Protein AF-A0A445EKD8-F1 (afdb_monomer)

Foldseek 3Di:
DDDPPPPPDPVCLCQDDQEDEAADQDQVLVCCCVCVQQNWDWDDDDPPDPFDKTKTFDDPVSSVVRCVVNVFDKDWDWDADPNDIKIWIWGAGPRGDIDIDIPCLPPDDDDPDDPPDPDDDPRDRDRGTHMYMYGYDD

Sequence (138 aa):
MANNNNNNNNPLQLKSLNHVSLLCGSVDKSIDFYVNILGFCPIQRPTSFDFNGAWHCESIAAVERRLKQMKIKYVKNIVEENGIYVDQLFFHDPDGWMIEICNCDKLPVVPLCSSSSPFNCNIPNHHLHQQILTMDQQ

InterPro domains:
  IPR004360 Glyoxalase/fosfomycin resistance/dioxygenase domain [PF00903] (17-44)
  IPR029068 Glyoxalase/Bleomycin resistance protein/Dihydroxybiphenyl dioxygenase [G3DSA:3.10.180.10] (1-55)
  IPR029068 Glyoxalase/Bleomycin resistance protein/Dihydroxybiphenyl dioxygenase [G3DSA:3.10.180.10] (56-106)
  IPR029068 Glyoxalase/Bleomycin resistance protein/Dihydroxybiphenyl dioxygenase [SSF54593] (15-107)

Structure (mmCIF, N/CA/C/O backbone):
data_AF-A0A445EKD8-F1
#
_entry.id   AF-A0A445EKD8-F1
#
loop_
_atom_site.group_PDB
_atom_site.id
_atom_site.type_symbol
_atom_site.label_atom_id
_atom_site.label_alt_id
_atom_site.label_comp_id
_atom_site.label_asym_id
_atom_site.label_entity_id
_atom_site.label_seq_id
_atom_site.pdbx_PDB_ins_code
_atom_site.Cartn_x
_atom_site.Cartn_y
_atom_site.Cartn_z
_atom_site.occupancy
_atom_site.B_iso_or_equiv
_atom_site.auth_seq_id
_atom_site.auth_comp_id
_atom_site.auth_asym_id
_atom_site.auth_atom_id
_atom_site.pdbx_PDB_model_num
ATOM 1 N N . MET A 1 1 ? 10.227 39.028 -40.788 1.00 38.34 1 MET A N 1
ATOM 2 C CA . MET A 1 1 ? 11.023 38.098 -39.960 1.00 38.34 1 MET A CA 1
ATOM 3 C C . MET A 1 1 ? 10.494 38.182 -38.538 1.00 38.34 1 MET A C 1
ATOM 5 O O . MET A 1 1 ? 10.770 39.164 -37.868 1.00 38.34 1 MET A O 1
ATOM 9 N N . ALA A 1 2 ? 9.655 37.230 -38.125 1.00 38.41 2 ALA A N 1
ATOM 10 C CA . ALA A 1 2 ? 9.169 37.121 -36.750 1.00 38.41 2 ALA A CA 1
ATOM 11 C C . ALA A 1 2 ? 9.841 35.901 -36.105 1.00 38.41 2 ALA A C 1
ATOM 13 O O . ALA A 1 2 ? 9.776 34.801 -36.652 1.00 38.41 2 ALA A O 1
ATOM 14 N N . ASN A 1 3 ? 10.537 36.133 -34.993 1.00 43.84 3 ASN A N 1
ATOM 15 C CA . ASN A 1 3 ? 11.213 35.121 -34.186 1.00 43.84 3 ASN A CA 1
ATOM 16 C C . ASN A 1 3 ? 10.160 34.377 -33.350 1.00 43.84 3 ASN A C 1
ATOM 18 O O . ASN A 1 3 ? 9.663 34.926 -32.370 1.00 43.84 3 ASN A O 1
ATOM 22 N N . ASN A 1 4 ? 9.823 33.141 -33.720 1.00 42.03 4 ASN A N 1
ATOM 23 C CA . ASN A 1 4 ? 8.964 32.276 -32.907 1.00 42.03 4 ASN A CA 1
ATOM 24 C C . ASN A 1 4 ? 9.825 31.412 -31.977 1.00 42.03 4 ASN A C 1
ATOM 26 O O . ASN A 1 4 ? 10.110 30.252 -32.268 1.00 42.03 4 ASN A O 1
ATOM 30 N N . ASN A 1 5 ? 10.221 31.985 -30.841 1.00 48.59 5 ASN A N 1
ATOM 31 C CA . ASN A 1 5 ? 10.743 31.225 -29.706 1.00 48.59 5 ASN A CA 1
ATOM 32 C C . ASN A 1 5 ? 9.570 30.572 -28.959 1.00 48.59 5 ASN A C 1
ATOM 34 O O . ASN A 1 5 ? 9.096 31.093 -27.951 1.00 48.59 5 ASN A O 1
ATOM 38 N N . ASN A 1 6 ? 9.092 29.430 -29.453 1.00 42.81 6 ASN A N 1
ATOM 39 C CA . ASN A 1 6 ? 8.122 28.608 -28.731 1.00 42.81 6 ASN A CA 1
ATOM 40 C C . ASN A 1 6 ? 8.855 27.734 -27.705 1.00 42.81 6 ASN A C 1
ATOM 42 O O . ASN A 1 6 ? 9.145 26.565 -27.957 1.00 42.81 6 ASN A O 1
ATOM 46 N N . ASN A 1 7 ? 9.154 28.311 -26.539 1.00 47.16 7 ASN A N 1
ATOM 47 C CA . ASN A 1 7 ? 9.571 27.567 -25.348 1.00 47.16 7 ASN A CA 1
ATOM 48 C C . ASN A 1 7 ? 8.373 26.782 -24.788 1.00 47.16 7 ASN A C 1
ATOM 50 O O . ASN A 1 7 ? 7.791 27.145 -23.769 1.00 47.16 7 ASN A O 1
ATOM 54 N N . ASN A 1 8 ? 8.000 25.697 -25.464 1.00 47.69 8 ASN A N 1
ATOM 55 C CA . ASN A 1 8 ? 6.922 24.798 -25.054 1.00 47.69 8 ASN A CA 1
ATOM 56 C C . ASN A 1 8 ? 7.437 23.753 -24.053 1.00 47.69 8 ASN A C 1
ATOM 58 O O . ASN A 1 8 ? 7.370 22.548 -24.289 1.00 47.69 8 ASN A O 1
ATOM 62 N N . ASN A 1 9 ? 7.963 24.220 -22.922 1.00 51.84 9 ASN A N 1
ATOM 63 C CA . ASN A 1 9 ? 8.294 23.348 -21.801 1.00 51.84 9 ASN A CA 1
ATOM 64 C C . ASN A 1 9 ? 7.003 23.014 -21.048 1.00 51.84 9 ASN A C 1
ATOM 66 O O .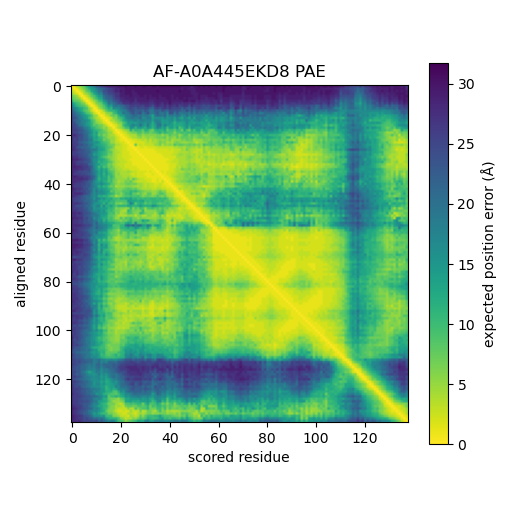 ASN A 1 9 ? 6.324 23.917 -20.565 1.00 51.84 9 ASN A O 1
ATOM 70 N N . ASN A 1 10 ? 6.665 21.725 -20.934 1.00 46.97 10 ASN A N 1
ATOM 71 C CA . ASN A 1 10 ? 5.631 21.265 -20.007 1.00 46.97 10 ASN A CA 1
ATOM 72 C C . ASN A 1 10 ? 6.007 21.779 -18.600 1.00 46.97 10 ASN A C 1
ATOM 74 O O . ASN A 1 10 ? 7.061 21.378 -18.098 1.00 46.97 10 ASN A O 1
ATOM 78 N N . PRO A 1 11 ? 5.225 22.684 -17.984 1.00 49.38 11 PRO A N 1
ATOM 79 C CA . PRO A 1 11 ? 5.685 23.444 -16.825 1.00 49.38 11 PRO A CA 1
ATOM 80 C C . PRO A 1 11 ? 5.884 22.587 -15.571 1.00 49.38 11 PRO A C 1
ATOM 82 O O . PRO A 1 11 ? 6.572 23.027 -14.656 1.00 49.38 11 PRO A O 1
ATOM 85 N N . LEU A 1 12 ? 5.315 21.376 -15.520 1.00 50.91 12 LEU A N 1
ATOM 86 C CA . LEU A 1 12 ? 5.339 20.553 -14.309 1.00 50.91 12 LEU A CA 1
ATOM 87 C C . LEU A 1 12 ? 6.254 19.324 -14.380 1.00 50.91 12 LEU A C 1
ATOM 89 O O . LEU A 1 12 ? 6.740 18.922 -13.329 1.00 50.91 12 LEU A O 1
ATOM 93 N N . GLN A 1 13 ? 6.501 18.733 -15.563 1.00 54.25 13 GLN A N 1
ATOM 94 C CA . GLN A 1 13 ? 7.314 17.506 -15.747 1.00 54.25 13 GLN A CA 1
ATOM 95 C C . GLN A 1 13 ? 7.206 16.509 -14.567 1.00 54.25 13 GLN A C 1
ATOM 97 O O . GLN A 1 13 ? 8.224 16.064 -14.037 1.00 54.25 13 GLN A O 1
ATOM 102 N N . LEU A 1 14 ? 5.988 16.193 -14.102 1.00 45.69 14 LEU A N 1
ATOM 103 C CA . LEU A 1 14 ? 5.793 15.287 -12.965 1.00 45.69 14 LEU A CA 1
ATOM 104 C C . LEU A 1 14 ? 6.229 13.876 -13.378 1.00 45.69 14 LEU A C 1
ATOM 106 O O . LEU A 1 14 ? 5.589 13.246 -14.215 1.00 45.69 14 LEU A O 1
ATOM 110 N N . LYS A 1 15 ? 7.356 13.415 -12.827 1.00 52.66 15 LYS A N 1
ATOM 111 C CA . LYS A 1 15 ? 8.010 12.151 -13.215 1.00 52.66 15 LYS A CA 1
ATOM 112 C C . LYS A 1 15 ? 7.438 10.934 -12.494 1.00 52.66 15 LYS A C 1
ATOM 114 O O . LYS A 1 15 ? 7.520 9.831 -13.018 1.00 52.66 15 LYS A O 1
ATOM 119 N N . SER A 1 16 ? 6.879 11.134 -11.304 1.00 52.41 16 SER A N 1
ATOM 120 C CA . SER A 1 16 ? 6.213 10.088 -10.536 1.00 52.41 16 SER A CA 1
ATOM 121 C C . SER A 1 16 ? 5.226 10.675 -9.529 1.00 52.41 16 SER A C 1
ATOM 123 O O . SER A 1 16 ? 5.350 11.828 -9.107 1.00 52.41 16 SER A O 1
ATOM 125 N N . LEU A 1 17 ? 4.254 9.853 -9.134 1.00 54.91 17 LEU A N 1
ATOM 126 C CA . LEU A 1 17 ? 3.386 10.073 -7.983 1.00 54.91 17 LEU A CA 1
ATOM 127 C C . LEU A 1 17 ? 3.686 8.951 -6.979 1.00 54.91 17 LEU A C 1
ATOM 129 O O . LEU A 1 17 ? 3.453 7.784 -7.273 1.00 54.91 17 LEU A O 1
ATOM 133 N N . ASN A 1 18 ? 4.252 9.294 -5.822 1.00 61.84 18 ASN A N 1
ATOM 134 C CA . ASN A 1 18 ? 4.724 8.312 -4.829 1.00 61.84 18 ASN A CA 1
ATOM 135 C C . ASN A 1 18 ? 3.701 8.036 -3.716 1.00 61.84 18 ASN A C 1
ATOM 137 O O . ASN A 1 18 ? 3.942 7.209 -2.838 1.00 61.84 18 ASN A O 1
ATOM 141 N N . HIS A 1 19 ? 2.598 8.785 -3.705 1.00 65.44 19 HIS A N 1
ATOM 142 C CA . HIS A 1 19 ? 1.742 8.935 -2.540 1.00 65.44 19 HIS A CA 1
ATOM 143 C C . HIS A 1 19 ? 0.270 8.955 -2.932 1.00 65.44 19 HIS A C 1
ATOM 145 O O . HIS A 1 19 ? -0.122 9.733 -3.804 1.00 65.44 19 HIS A O 1
ATOM 151 N N . VAL A 1 20 ? -0.535 8.144 -2.249 1.00 72.81 20 VAL A N 1
ATOM 152 C CA . VAL A 1 20 ? -1.997 8.192 -2.328 1.00 72.81 20 VAL A CA 1
ATOM 153 C C . VAL A 1 20 ? -2.532 8.581 -0.956 1.00 72.81 20 VAL A C 1
ATOM 155 O O . VAL A 1 20 ? -2.253 7.912 0.038 1.00 72.81 20 VAL A O 1
ATOM 158 N N . SER A 1 21 ? -3.289 9.677 -0.907 1.00 71.56 21 SER A N 1
ATOM 159 C CA . SER A 1 21 ? -4.029 10.105 0.281 1.00 71.56 21 SER A CA 1
ATOM 160 C C . SER A 1 21 ? -5.473 9.622 0.179 1.00 71.56 21 SER A C 1
ATOM 162 O O . SER A 1 21 ? -6.190 10.006 -0.744 1.00 71.56 21 SER A O 1
ATOM 164 N N . LEU A 1 22 ? -5.891 8.777 1.116 1.00 78.31 22 LEU A N 1
ATOM 165 C CA . LEU A 1 22 ? -7.243 8.243 1.228 1.00 78.31 22 LEU A CA 1
ATOM 166 C C . LEU A 1 22 ? -7.964 8.926 2.390 1.00 78.31 22 LEU A C 1
ATOM 168 O O . LEU A 1 22 ? -7.465 8.943 3.516 1.00 78.31 22 LEU A O 1
ATOM 172 N N . LEU A 1 23 ? -9.150 9.466 2.116 1.00 80.44 23 LEU A N 1
ATOM 173 C CA . LEU A 1 23 ? -10.074 9.867 3.172 1.00 80.44 23 LEU A CA 1
ATOM 174 C C . LEU A 1 23 ? -10.773 8.610 3.702 1.00 80.44 23 LEU A C 1
ATOM 176 O O . LEU A 1 23 ? -11.403 7.882 2.933 1.00 80.44 23 LEU A O 1
ATOM 180 N N . CYS A 1 24 ? -10.656 8.373 5.002 1.00 81.81 24 CYS A N 1
ATOM 181 C CA . CYS A 1 24 ? -11.187 7.213 5.707 1.00 81.81 24 CYS A CA 1
ATOM 182 C C . CYS A 1 24 ? -12.224 7.644 6.749 1.00 81.81 24 CYS A C 1
ATOM 184 O O . CYS A 1 24 ? -12.198 8.775 7.241 1.00 81.81 24 CYS A O 1
ATOM 186 N N . GLY A 1 25 ? -13.134 6.737 7.109 1.00 82.69 25 GLY A N 1
ATOM 187 C CA . GLY A 1 25 ? -14.104 6.999 8.176 1.00 82.69 25 GLY A CA 1
ATOM 188 C C . GLY A 1 25 ? -13.496 6.964 9.585 1.00 82.69 25 GLY A C 1
ATOM 189 O O . GLY A 1 25 ? -14.169 7.319 10.551 1.00 82.69 25 GLY A O 1
ATOM 190 N N . SER A 1 26 ? -12.259 6.470 9.727 1.00 86.19 26 SER A N 1
ATOM 191 C CA . SER A 1 26 ? -11.506 6.444 10.985 1.00 86.19 26 SER A CA 1
ATOM 192 C C . SER A 1 26 ? -10.033 6.112 10.738 1.00 86.19 26 SER A C 1
ATOM 194 O O . SER A 1 26 ? -9.708 5.014 10.266 1.00 86.19 26 SER A O 1
ATOM 196 N N . VAL A 1 27 ? -9.134 7.017 11.142 1.00 83.81 27 VAL A N 1
ATOM 197 C CA . VAL A 1 27 ? -7.683 6.753 11.132 1.00 83.81 27 VAL A CA 1
ATOM 198 C C . VAL A 1 27 ? -7.324 5.533 11.985 1.00 83.81 27 VAL A C 1
ATOM 200 O O . VAL A 1 27 ? -6.515 4.717 11.555 1.00 83.81 27 VAL A O 1
ATOM 203 N N . ASP A 1 28 ? -7.962 5.329 13.139 1.00 85.62 28 ASP A N 1
ATOM 204 C CA . ASP A 1 28 ? -7.670 4.178 14.007 1.00 85.62 28 ASP A CA 1
ATOM 205 C C . ASP A 1 28 ? -8.017 2.837 13.343 1.00 85.62 28 ASP A C 1
ATOM 207 O O . ASP A 1 28 ? -7.224 1.895 13.395 1.00 85.62 28 ASP A O 1
ATOM 211 N N . LYS A 1 29 ? -9.171 2.747 12.664 1.00 84.69 29 LYS A N 1
ATOM 212 C CA . LYS A 1 29 ? -9.540 1.543 11.894 1.00 84.69 29 LYS A CA 1
ATOM 213 C C . LYS A 1 29 ? -8.587 1.311 10.727 1.00 84.69 29 LYS A C 1
ATOM 215 O O . LYS A 1 29 ? -8.258 0.166 10.423 1.00 84.69 29 LYS A O 1
ATOM 220 N N . SER A 1 30 ? -8.136 2.392 10.095 1.00 84.88 30 SER A N 1
ATOM 221 C CA . SER A 1 30 ? -7.137 2.328 9.033 1.00 84.88 30 SER A CA 1
ATOM 222 C C . SER A 1 30 ? -5.796 1.815 9.554 1.00 84.88 30 SER A C 1
ATOM 224 O O . SER A 1 30 ? -5.225 0.908 8.956 1.00 84.88 30 SER A O 1
ATOM 226 N N . ILE A 1 31 ? -5.302 2.333 10.682 1.00 82.06 31 ILE A N 1
ATOM 227 C CA . ILE A 1 31 ? -4.063 1.863 11.316 1.00 82.06 31 ILE A CA 1
ATOM 228 C C . ILE A 1 31 ? -4.189 0.389 11.690 1.00 82.06 31 ILE A C 1
ATOM 230 O O . ILE A 1 31 ? -3.302 -0.398 11.362 1.00 82.06 31 ILE A O 1
ATOM 234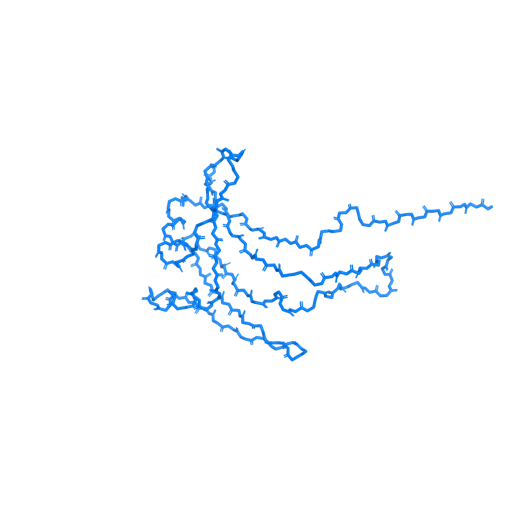 N N . ASP A 1 32 ? -5.288 -0.010 12.331 1.00 84.31 32 ASP A N 1
ATOM 235 C CA . ASP A 1 32 ? -5.496 -1.411 12.692 1.00 84.31 32 ASP A CA 1
ATOM 236 C C . ASP A 1 32 ? -5.461 -2.317 11.457 1.00 84.31 32 ASP A C 1
ATOM 238 O O . ASP A 1 32 ? -4.778 -3.342 11.444 1.00 84.31 32 ASP A O 1
ATOM 242 N N . PHE A 1 33 ? -6.100 -1.898 10.367 1.00 82.50 33 PHE A N 1
ATOM 243 C CA . PHE A 1 33 ? -6.085 -2.662 9.133 1.00 82.50 33 PHE A CA 1
ATOM 244 C C . PHE A 1 33 ? -4.710 -2.696 8.448 1.00 82.50 33 PHE A C 1
ATOM 246 O O . PHE A 1 33 ? -4.174 -3.768 8.176 1.00 82.50 33 PHE A O 1
ATOM 253 N N . TYR A 1 34 ? -4.100 -1.550 8.160 1.00 80.75 34 TYR A N 1
ATOM 254 C CA . TYR A 1 34 ? -2.855 -1.508 7.392 1.00 80.75 34 TYR A CA 1
ATOM 255 C C . TYR A 1 34 ? -1.652 -1.999 8.209 1.00 80.75 34 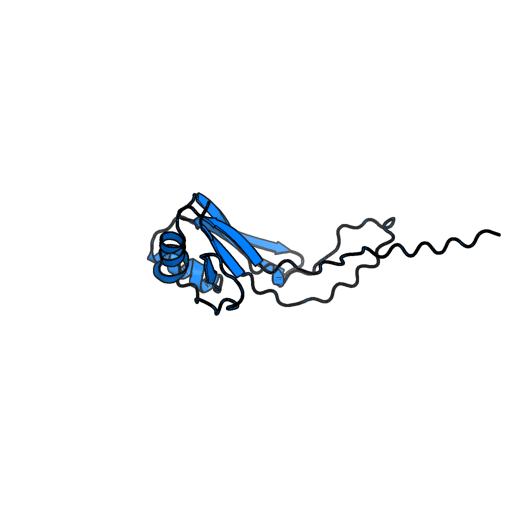TYR A C 1
ATOM 257 O O . TYR A 1 34 ? -0.820 -2.737 7.684 1.00 80.75 34 TYR A O 1
ATOM 265 N N . VAL A 1 35 ? -1.576 -1.675 9.501 1.00 78.88 35 VAL A N 1
ATOM 266 C CA . VAL A 1 35 ? -0.447 -2.061 10.362 1.00 78.88 35 VAL A CA 1
ATOM 267 C C . VAL A 1 35 ? -0.688 -3.409 11.018 1.00 78.88 35 VAL A C 1
ATOM 269 O O . VAL A 1 35 ? 0.071 -4.348 10.794 1.00 78.88 35 VAL A O 1
ATOM 272 N N . ASN A 1 36 ? -1.741 -3.551 11.821 1.00 78.62 36 ASN A N 1
ATOM 273 C CA . ASN A 1 36 ? -1.893 -4.757 12.638 1.00 78.62 36 ASN A CA 1
ATOM 274 C C . ASN A 1 36 ? -2.364 -5.939 11.792 1.00 78.62 36 ASN A C 1
ATOM 276 O O . ASN A 1 36 ? -1.852 -7.055 11.933 1.00 78.62 36 ASN A O 1
ATOM 280 N N . ILE A 1 37 ? -3.321 -5.709 10.892 1.00 77.81 37 ILE A N 1
ATOM 281 C CA . ILE A 1 37 ? -3.877 -6.752 10.036 1.00 77.81 37 ILE A CA 1
ATOM 282 C C . ILE A 1 37 ? -2.954 -7.027 8.864 1.00 77.81 37 ILE A C 1
ATOM 284 O O . ILE A 1 37 ? -2.604 -8.185 8.727 1.00 77.81 37 ILE A O 1
ATOM 288 N N . LEU A 1 38 ? -2.542 -6.047 8.055 1.00 73.94 38 LEU A N 1
ATOM 289 C CA . LEU A 1 38 ? -1.722 -6.277 6.855 1.00 73.94 38 LEU A CA 1
ATOM 290 C C . LEU A 1 38 ? -0.210 -6.261 7.104 1.00 73.94 38 LEU A C 1
ATOM 292 O O . LEU A 1 38 ? 0.541 -6.764 6.267 1.00 73.94 38 LEU A O 1
ATOM 296 N N . GLY A 1 39 ? 0.232 -5.807 8.275 1.00 71.00 39 GLY A N 1
ATOM 297 C CA . GLY A 1 39 ? 1.639 -5.850 8.663 1.00 71.00 39 GLY A CA 1
ATOM 298 C C . GLY A 1 39 ? 2.488 -4.754 8.036 1.00 71.00 39 GLY A C 1
ATOM 299 O O . GLY A 1 39 ? 3.703 -4.915 8.016 1.00 71.00 39 GLY A O 1
ATOM 300 N N . PHE A 1 40 ? 1.888 -3.685 7.504 1.00 80.00 40 PHE A N 1
ATOM 301 C CA . PHE A 1 40 ? 2.664 -2.614 6.896 1.00 80.00 40 PHE A CA 1
ATOM 302 C C . PHE A 1 40 ? 3.518 -1.928 7.958 1.00 80.00 40 PHE A C 1
ATOM 304 O O . PHE A 1 40 ? 3.080 -1.704 9.091 1.00 80.00 40 PHE A O 1
ATOM 311 N N . CYS A 1 41 ? 4.729 -1.545 7.571 1.00 72.69 41 CYS A N 1
ATOM 312 C CA . CYS A 1 41 ? 5.628 -0.816 8.445 1.00 72.69 41 CYS A CA 1
ATOM 313 C C . CYS A 1 41 ? 5.148 0.640 8.589 1.00 72.69 41 CYS A C 1
ATOM 315 O O . CYS A 1 41 ? 5.068 1.341 7.573 1.00 72.69 41 CYS A O 1
ATOM 317 N N . PRO A 1 42 ? 4.827 1.125 9.806 1.00 72.31 42 PRO A N 1
ATOM 318 C CA . PRO A 1 42 ? 4.542 2.537 10.018 1.00 72.31 42 PRO A CA 1
ATOM 319 C C . PRO A 1 42 ? 5.816 3.352 9.788 1.00 72.31 42 PRO A C 1
ATOM 321 O O . PRO A 1 42 ? 6.877 3.035 10.329 1.00 72.31 42 PRO A O 1
ATOM 324 N N . ILE A 1 43 ? 5.717 4.419 8.998 1.00 75.56 43 ILE A N 1
ATOM 325 C CA . ILE A 1 43 ? 6.849 5.308 8.708 1.00 75.56 43 ILE A CA 1
ATOM 326 C C . ILE A 1 43 ? 6.631 6.692 9.316 1.00 75.56 43 ILE A C 1
ATOM 328 O O . ILE A 1 43 ? 5.504 7.133 9.547 1.00 75.56 43 ILE A O 1
ATOM 332 N N . GLN A 1 44 ? 7.734 7.386 9.602 1.00 69.50 44 GLN A N 1
ATOM 333 C CA . GLN A 1 44 ? 7.686 8.694 10.246 1.00 69.50 44 GLN A CA 1
ATOM 334 C C . GLN A 1 44 ? 6.997 9.724 9.344 1.00 69.50 44 GLN A C 1
ATOM 336 O O . GLN A 1 44 ? 7.453 10.005 8.235 1.00 69.50 44 GLN A O 1
ATOM 341 N N . ARG A 1 45 ? 5.925 10.330 9.861 1.00 78.94 45 ARG A N 1
ATOM 342 C CA . ARG A 1 45 ? 5.249 11.465 9.229 1.00 78.94 45 ARG A CA 1
ATOM 343 C C . ARG A 1 45 ? 6.003 12.766 9.541 1.00 78.94 45 ARG A C 1
ATOM 345 O O . ARG A 1 45 ? 6.420 12.947 10.690 1.00 78.94 45 ARG A O 1
ATOM 352 N N . PRO A 1 46 ? 6.152 13.695 8.578 1.00 79.12 46 PRO A N 1
ATOM 353 C CA . PRO A 1 46 ? 6.649 15.036 8.865 1.00 79.12 46 PRO A CA 1
ATOM 354 C C . PRO A 1 46 ? 5.827 15.701 9.974 1.00 79.12 46 PRO A C 1
ATOM 356 O O . PRO A 1 46 ? 4.599 15.734 9.917 1.00 79.12 46 PRO A O 1
ATOM 359 N N . THR A 1 47 ? 6.502 16.247 10.986 1.00 74.94 47 THR A N 1
ATOM 360 C CA . THR A 1 47 ? 5.848 16.848 12.163 1.00 74.94 47 THR A CA 1
ATOM 361 C C . THR A 1 47 ? 5.119 18.155 11.854 1.00 74.94 47 THR A C 1
ATOM 363 O O . THR A 1 47 ? 4.338 18.620 12.675 1.00 74.94 47 THR A O 1
ATOM 366 N N . SER A 1 48 ? 5.350 18.741 10.676 1.00 80.38 48 SER A N 1
ATOM 367 C CA . SER A 1 48 ? 4.678 19.950 10.194 1.00 80.38 48 SER A CA 1
ATOM 368 C C . SER A 1 48 ? 3.257 19.711 9.673 1.00 80.38 48 SER A C 1
ATOM 370 O O . SER A 1 48 ? 2.579 20.678 9.344 1.00 80.38 48 SER A O 1
ATOM 372 N N . PHE A 1 49 ? 2.806 18.459 9.557 1.00 71.19 49 PHE A N 1
ATOM 373 C CA . PHE A 1 49 ? 1.433 18.139 9.168 1.00 71.19 49 PHE A CA 1
ATOM 374 C C . PHE A 1 49 ? 0.551 18.063 10.422 1.00 71.19 49 PHE A C 1
ATOM 376 O O . PHE A 1 49 ? 0.810 17.280 11.336 1.00 71.19 49 PHE A O 1
ATOM 383 N N . ASP A 1 50 ? -0.499 18.871 10.477 1.00 76.44 50 ASP A N 1
ATOM 384 C CA . ASP A 1 50 ? -1.340 19.088 11.663 1.00 76.44 50 ASP A CA 1
ATOM 385 C C . ASP A 1 50 ? -2.672 18.319 11.638 1.00 76.44 50 ASP A C 1
ATOM 387 O O . ASP A 1 50 ? -3.392 18.293 12.633 1.00 76.44 50 ASP A O 1
ATOM 391 N N . PHE A 1 51 ? -2.974 17.627 10.540 1.00 78.62 51 PHE A N 1
ATOM 392 C CA . PHE A 1 51 ? -4.133 16.739 10.428 1.00 78.62 51 PHE A CA 1
ATOM 393 C C . PHE A 1 51 ? -3.856 15.334 10.991 1.00 78.62 51 PHE A C 1
ATOM 395 O O . PHE A 1 51 ? -2.707 14.880 11.019 1.00 78.62 51 PHE A O 1
ATOM 402 N N . ASN A 1 52 ? -4.915 14.625 11.402 1.00 74.38 52 ASN A N 1
ATOM 403 C CA . ASN A 1 52 ? -4.833 13.234 11.852 1.00 74.38 52 ASN A CA 1
ATOM 404 C C . ASN A 1 52 ? -4.586 12.293 10.660 1.00 74.38 52 ASN A C 1
ATOM 406 O O . ASN A 1 52 ? -5.327 12.335 9.677 1.00 74.38 52 ASN A O 1
ATOM 410 N N . GLY A 1 53 ? -3.540 11.468 10.728 1.00 73.31 53 GLY A N 1
ATOM 411 C CA . GLY A 1 53 ? -3.207 10.532 9.656 1.00 73.31 53 GLY A CA 1
ATOM 412 C C . GLY A 1 53 ? -1.938 9.717 9.889 1.00 73.31 53 GLY A C 1
ATOM 413 O O . GLY A 1 53 ? -1.098 10.068 10.721 1.00 73.31 53 GLY A O 1
ATOM 414 N N . ALA A 1 54 ? -1.790 8.633 9.126 1.00 72.75 54 ALA A N 1
ATOM 415 C CA . ALA A 1 54 ? -0.702 7.664 9.277 1.00 72.75 54 ALA A CA 1
ATOM 416 C C . ALA A 1 54 ? -0.114 7.220 7.925 1.00 72.75 54 ALA A C 1
ATOM 418 O O . ALA A 1 54 ? -0.849 7.087 6.946 1.00 72.75 54 ALA A O 1
ATOM 419 N N . TRP A 1 55 ? 1.209 7.015 7.872 1.00 66.50 55 TRP A N 1
ATOM 420 C CA . TRP A 1 55 ? 1.955 6.583 6.679 1.00 66.50 55 TRP A CA 1
ATOM 421 C C . TRP A 1 55 ? 2.469 5.153 6.838 1.00 66.50 55 TRP A C 1
ATOM 423 O O . TRP A 1 55 ? 2.991 4.802 7.898 1.00 66.50 55 TRP A O 1
ATOM 433 N N . HIS A 1 56 ? 2.399 4.359 5.765 1.00 73.25 56 HIS A N 1
ATOM 434 C CA . HIS A 1 56 ? 2.766 2.941 5.801 1.00 73.25 56 HIS A CA 1
ATOM 435 C C . HIS A 1 56 ? 3.414 2.455 4.486 1.00 73.25 56 HIS A C 1
ATOM 437 O O . HIS A 1 56 ? 3.072 2.964 3.415 1.00 73.25 56 HIS A O 1
ATOM 443 N N . CYS A 1 57 ? 4.315 1.462 4.548 1.00 62.94 57 CYS A N 1
ATOM 444 C CA . CYS A 1 57 ? 4.900 0.785 3.373 1.00 62.94 57 CYS A CA 1
ATOM 445 C C . CYS A 1 57 ? 5.050 -0.735 3.584 1.00 62.94 57 CYS A C 1
ATOM 447 O O . CYS A 1 57 ? 5.241 -1.172 4.718 1.00 62.94 57 CYS A O 1
ATOM 449 N N . GLU A 1 58 ? 4.973 -1.542 2.513 1.00 68.75 58 GLU A N 1
ATOM 450 C CA . GLU A 1 58 ? 5.214 -2.995 2.586 1.00 68.75 58 GLU A CA 1
ATOM 451 C C . GLU A 1 58 ? 5.518 -3.640 1.216 1.00 68.75 58 GLU A C 1
ATOM 453 O O . GLU A 1 58 ? 5.190 -3.082 0.168 1.00 68.75 58 GLU A O 1
ATOM 458 N N . SER A 1 59 ? 6.129 -4.833 1.208 1.00 75.56 59 SER A N 1
ATOM 459 C CA . SER A 1 59 ? 6.358 -5.625 -0.016 1.00 75.56 59 SER A CA 1
ATOM 460 C C . SER A 1 59 ? 5.139 -6.474 -0.414 1.00 75.56 59 SER A C 1
ATOM 462 O O . SER A 1 59 ? 4.471 -7.047 0.447 1.00 75.56 59 SER A O 1
ATOM 464 N N . ILE A 1 60 ? 4.897 -6.672 -1.720 1.00 79.69 60 ILE A N 1
ATOM 465 C CA . ILE A 1 60 ? 3.782 -7.505 -2.240 1.00 79.69 60 ILE A CA 1
ATOM 466 C C . ILE A 1 60 ? 3.743 -8.890 -1.585 1.00 79.69 60 ILE A C 1
ATOM 468 O O . ILE A 1 60 ? 2.680 -9.371 -1.197 1.00 79.69 60 ILE A O 1
ATOM 472 N N . ALA A 1 61 ? 4.907 -9.528 -1.426 1.00 81.12 61 ALA A N 1
ATOM 473 C CA . ALA A 1 61 ? 5.008 -10.859 -0.836 1.00 81.12 61 ALA A CA 1
ATOM 474 C C . ALA A 1 61 ? 4.548 -10.886 0.632 1.00 81.12 61 ALA A C 1
ATOM 476 O O . ALA A 1 61 ? 3.876 -11.828 1.062 1.00 81.12 61 ALA A O 1
ATOM 477 N N . ALA A 1 62 ? 4.893 -9.856 1.407 1.00 79.00 62 ALA A N 1
ATOM 478 C CA . ALA A 1 62 ? 4.466 -9.741 2.793 1.00 79.00 62 ALA A CA 1
ATOM 479 C C . ALA A 1 62 ? 2.961 -9.463 2.901 1.00 79.00 62 ALA A C 1
ATOM 481 O O . ALA A 1 62 ? 2.294 -10.137 3.694 1.00 79.00 62 ALA A O 1
ATOM 482 N N . VAL A 1 63 ? 2.419 -8.578 2.055 1.00 81.25 63 VAL A N 1
ATOM 483 C CA . VAL A 1 63 ? 0.974 -8.303 2.000 1.00 81.25 63 VAL A CA 1
ATOM 484 C C . VAL A 1 63 ? 0.190 -9.560 1.622 1.00 81.25 63 VAL A C 1
ATOM 486 O O . VAL A 1 63 ? -0.754 -9.929 2.320 1.00 81.25 63 VAL A O 1
ATOM 489 N N . GLU A 1 64 ? 0.611 -10.292 0.585 1.00 84.88 64 GLU A N 1
ATOM 490 C CA . GLU A 1 64 ? -0.047 -11.536 0.162 1.00 84.88 64 GLU A CA 1
ATOM 491 C C . GLU A 1 64 ? -0.057 -12.582 1.289 1.00 84.88 64 GLU A C 1
ATOM 493 O O . GLU A 1 64 ? -1.088 -13.200 1.573 1.00 84.88 64 GLU A O 1
ATOM 498 N N . ARG A 1 65 ? 1.084 -12.776 1.967 1.00 83.62 65 ARG A N 1
ATOM 499 C CA . ARG A 1 65 ? 1.192 -13.702 3.105 1.00 83.62 65 ARG A CA 1
ATOM 500 C C . ARG A 1 65 ? 0.195 -13.344 4.204 1.00 83.62 65 ARG A C 1
ATOM 502 O O . ARG A 1 65 ? -0.418 -14.236 4.794 1.00 83.62 65 ARG A O 1
A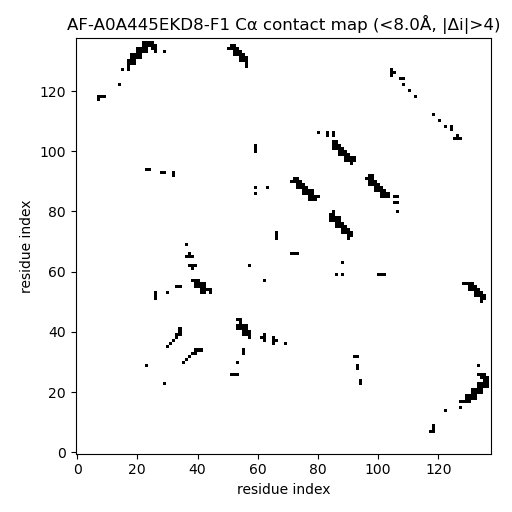TOM 509 N N . ARG A 1 66 ? 0.030 -12.053 4.477 1.00 81.25 66 ARG A N 1
ATOM 510 C CA . ARG A 1 66 ? -0.812 -11.579 5.565 1.00 81.25 66 ARG A CA 1
ATOM 511 C C . ARG A 1 66 ? -2.303 -11.638 5.224 1.00 81.25 66 ARG A C 1
ATOM 513 O O . ARG A 1 66 ? -3.076 -12.140 6.040 1.00 81.25 66 ARG A O 1
ATOM 520 N N . LEU A 1 67 ? -2.692 -11.272 4.001 1.00 85.56 67 LEU A N 1
ATOM 521 C CA . LEU A 1 67 ? -4.057 -11.455 3.488 1.00 85.56 67 LEU A CA 1
ATOM 522 C C . LEU A 1 67 ? -4.506 -12.921 3.592 1.00 85.56 67 LEU A C 1
ATOM 524 O O . LEU A 1 67 ? -5.594 -13.198 4.102 1.00 85.56 67 LEU A O 1
ATOM 528 N N . LYS A 1 68 ? -3.638 -13.871 3.201 1.00 87.69 68 LYS A N 1
ATOM 529 C CA . LYS A 1 68 ? -3.883 -15.318 3.358 1.00 87.69 68 LYS A CA 1
ATOM 530 C C . LYS A 1 68 ? -4.095 -15.712 4.818 1.00 87.69 68 LYS A C 1
ATOM 532 O O . LYS A 1 68 ? -5.061 -16.407 5.127 1.00 87.69 68 LYS A O 1
ATOM 537 N N . GLN A 1 69 ? -3.209 -15.272 5.714 1.00 81.44 69 GLN A N 1
ATOM 538 C CA . GLN A 1 69 ? -3.282 -15.598 7.142 1.00 81.44 69 GLN A CA 1
ATOM 539 C C . GLN A 1 69 ? -4.586 -15.100 7.776 1.00 81.44 69 GLN A C 1
ATOM 541 O O . GLN A 1 69 ? -5.202 -15.812 8.568 1.00 81.44 69 GLN A O 1
ATOM 546 N N . MET A 1 70 ? -5.013 -13.896 7.401 1.00 81.00 70 MET A N 1
ATOM 547 C CA . MET A 1 70 ? -6.208 -13.243 7.933 1.00 81.00 70 MET A CA 1
ATOM 548 C C . MET A 1 70 ? -7.494 -13.641 7.195 1.00 81.00 70 MET A C 1
ATOM 550 O O . MET A 1 70 ? -8.573 -13.196 7.576 1.00 81.00 70 MET A O 1
ATOM 554 N N . LYS A 1 71 ? -7.403 -14.497 6.163 1.00 89.38 71 LYS A N 1
ATOM 555 C CA . LYS A 1 71 ? -8.527 -14.934 5.313 1.00 89.38 71 LYS A CA 1
ATOM 556 C C . LYS A 1 71 ? -9.291 -13.766 4.677 1.00 89.38 71 LYS A C 1
ATOM 558 O O . LYS A 1 71 ? -10.501 -13.846 4.462 1.00 89.38 71 LYS A O 1
ATOM 563 N N . ILE A 1 72 ? -8.579 -12.689 4.363 1.00 86.75 72 ILE A N 1
ATOM 564 C CA . ILE A 1 72 ? -9.132 -11.544 3.640 1.00 86.75 72 ILE A CA 1
ATOM 565 C C . ILE A 1 72 ? -9.190 -11.912 2.159 1.00 86.75 72 ILE A C 1
ATOM 567 O O . ILE A 1 72 ? -8.259 -12.514 1.625 1.00 86.75 72 ILE A O 1
ATOM 571 N N . LYS A 1 73 ? -10.299 -11.584 1.493 1.00 91.25 73 LYS A N 1
ATOM 572 C CA . LYS A 1 73 ? -10.449 -11.834 0.057 1.00 91.25 73 LYS A CA 1
ATOM 573 C C . LYS A 1 73 ? -9.538 -10.901 -0.732 1.00 91.25 73 LYS A C 1
ATOM 575 O O . LYS A 1 73 ? -9.524 -9.699 -0.490 1.00 91.25 73 LYS A O 1
ATOM 580 N N . TYR A 1 74 ? -8.836 -11.467 -1.702 1.00 91.38 74 TYR A N 1
ATOM 581 C CA . TYR A 1 74 ? -7.983 -10.728 -2.620 1.00 91.38 74 TYR A CA 1
ATOM 582 C C . TYR A 1 74 ? -7.957 -11.418 -3.986 1.00 91.38 74 TYR A C 1
ATOM 584 O O . TYR A 1 74 ? -8.264 -12.608 -4.101 1.00 91.38 74 TYR A O 1
ATOM 592 N N . VAL A 1 75 ? -7.575 -10.669 -5.013 1.00 93.12 75 VAL A N 1
ATOM 593 C CA . VAL A 1 75 ? -7.327 -11.168 -6.366 1.00 93.12 75 VAL A CA 1
ATOM 594 C C . VAL A 1 75 ? -5.849 -10.974 -6.670 1.00 93.12 75 VAL A C 1
ATOM 596 O O . VAL A 1 75 ? -5.292 -9.912 -6.407 1.00 93.12 75 VAL A O 1
ATOM 599 N N . LYS A 1 76 ? -5.203 -12.008 -7.206 1.00 92.50 76 LYS A N 1
ATOM 600 C CA . LYS A 1 76 ? -3.824 -11.932 -7.690 1.00 92.50 76 LYS A CA 1
ATOM 601 C C . LYS A 1 76 ? -3.823 -12.089 -9.201 1.00 92.50 76 LYS A C 1
ATOM 603 O O . LYS A 1 76 ? -4.482 -12.991 -9.713 1.00 92.50 76 LYS A O 1
ATOM 608 N N . ASN A 1 77 ? -3.065 -11.241 -9.880 1.00 92.62 77 ASN A N 1
ATOM 609 C CA . ASN A 1 77 ? -2.824 -11.332 -11.310 1.00 92.62 77 ASN A CA 1
ATOM 610 C C . ASN A 1 77 ? -1.321 -11.235 -11.596 1.00 92.62 77 ASN A C 1
ATOM 612 O O . ASN A 1 77 ? -0.573 -10.663 -10.803 1.00 92.62 77 ASN A O 1
ATOM 616 N N . ILE A 1 78 ? -0.890 -11.815 -12.713 1.00 91.31 78 ILE A N 1
ATOM 617 C CA . ILE A 1 78 ? 0.475 -11.683 -13.223 1.00 91.31 78 ILE A CA 1
ATOM 618 C C . ILE A 1 78 ? 0.366 -11.253 -14.680 1.00 91.31 78 ILE A C 1
ATOM 620 O O . ILE A 1 78 ? -0.297 -11.919 -15.474 1.00 91.31 78 ILE A O 1
ATOM 624 N N . VAL A 1 79 ? 1.015 -10.144 -15.018 1.00 89.62 79 VAL A N 1
ATOM 625 C CA . VAL A 1 79 ? 1.086 -9.613 -16.381 1.00 89.62 79 VAL A CA 1
ATOM 626 C C . VAL A 1 79 ? 2.520 -9.727 -16.878 1.00 89.62 79 VAL A C 1
ATOM 628 O O . VAL A 1 79 ? 3.457 -9.488 -16.121 1.00 89.62 79 VAL A O 1
ATOM 631 N N . GLU A 1 80 ? 2.697 -10.099 -18.142 1.00 91.62 80 GLU A N 1
ATOM 632 C CA . GLU A 1 80 ? 3.999 -10.096 -18.806 1.00 91.62 80 GLU A CA 1
ATOM 633 C C . GLU A 1 80 ? 4.026 -8.999 -19.872 1.00 91.62 80 GLU A C 1
ATOM 635 O O . GLU A 1 80 ? 3.184 -8.975 -20.769 1.00 91.62 80 GLU A O 1
ATOM 640 N N . GLU A 1 81 ? 5.012 -8.107 -19.792 1.00 83.88 81 GLU A N 1
ATOM 641 C CA . GLU A 1 81 ? 5.243 -7.063 -20.786 1.00 83.88 81 GLU A CA 1
ATOM 642 C C . GLU A 1 81 ? 6.737 -6.979 -21.111 1.00 83.88 81 GLU A C 1
ATOM 644 O O . GLU A 1 81 ? 7.567 -6.709 -20.246 1.00 83.88 81 GLU A O 1
ATOM 649 N N . ASN A 1 82 ? 7.099 -7.240 -22.373 1.00 86.31 82 ASN A N 1
ATOM 650 C CA . ASN A 1 82 ? 8.489 -7.231 -22.852 1.00 86.31 82 ASN A CA 1
ATOM 651 C C . ASN A 1 82 ? 9.446 -8.121 -22.025 1.00 86.31 82 ASN A C 1
ATOM 653 O O . ASN A 1 82 ? 10.600 -7.761 -21.796 1.00 86.31 82 ASN A O 1
ATOM 657 N N . GLY A 1 83 ? 8.965 -9.278 -21.554 1.00 87.06 83 GLY A N 1
ATOM 658 C CA . GLY A 1 83 ? 9.732 -10.200 -20.707 1.00 87.06 83 GLY A CA 1
ATOM 659 C C . GLY A 1 83 ? 9.874 -9.761 -19.243 1.00 87.06 83 GLY A C 1
ATOM 660 O O . GLY A 1 83 ? 10.587 -10.411 -18.477 1.00 87.06 83 GLY A O 1
ATOM 661 N N . ILE A 1 84 ? 9.209 -8.674 -18.837 1.00 86.12 84 ILE A N 1
ATOM 662 C CA . ILE A 1 84 ? 9.100 -8.237 -17.443 1.00 86.12 84 ILE A CA 1
ATOM 663 C C . ILE A 1 84 ? 7.780 -8.760 -16.882 1.00 86.12 84 ILE A C 1
ATOM 665 O O . ILE A 1 84 ? 6.715 -8.524 -17.450 1.00 86.12 84 ILE A O 1
ATOM 669 N N . TYR A 1 85 ? 7.857 -9.445 -15.744 1.00 88.06 85 TYR A N 1
ATOM 670 C CA . TYR A 1 85 ? 6.689 -9.943 -15.024 1.00 88.06 85 TYR A CA 1
ATOM 671 C C . TYR A 1 85 ? 6.268 -8.946 -13.951 1.00 88.06 85 TYR A C 1
ATOM 673 O O . TYR A 1 85 ? 7.066 -8.598 -13.071 1.00 88.06 85 TYR A O 1
ATOM 681 N N . VAL A 1 86 ? 5.008 -8.529 -14.020 1.00 86.75 86 VAL A N 1
ATOM 682 C CA . VAL A 1 86 ? 4.366 -7.654 -13.049 1.00 86.75 86 VAL A CA 1
ATOM 683 C C . VAL A 1 86 ? 3.365 -8.451 -12.228 1.00 86.75 86 VAL A C 1
ATOM 685 O O . VAL A 1 86 ? 2.365 -8.941 -12.747 1.00 86.75 86 VAL A O 1
ATOM 688 N N . ASP A 1 87 ? 3.635 -8.564 -10.933 1.00 87.38 87 ASP A N 1
ATOM 689 C CA . ASP A 1 87 ? 2.682 -9.070 -9.954 1.00 87.38 87 ASP A CA 1
ATOM 690 C C . ASP A 1 87 ? 1.721 -7.944 -9.585 1.00 87.38 87 ASP A C 1
ATOM 692 O O . ASP A 1 87 ? 2.159 -6.847 -9.234 1.00 87.38 87 ASP A O 1
ATOM 696 N N . GLN A 1 88 ? 0.425 -8.236 -9.611 1.00 86.69 88 GLN A N 1
ATOM 697 C CA . GLN A 1 88 ? -0.622 -7.341 -9.136 1.00 86.69 88 GLN A CA 1
ATOM 698 C C . GLN A 1 88 ? -1.430 -8.042 -8.048 1.00 86.69 88 GLN A C 1
ATOM 700 O O . GLN A 1 88 ? -1.859 -9.192 -8.205 1.00 86.69 88 GLN A O 1
ATOM 705 N N . LEU A 1 89 ? -1.650 -7.341 -6.943 1.00 86.69 89 LEU A N 1
ATOM 706 C CA . LEU A 1 89 ? -2.427 -7.826 -5.815 1.00 86.69 89 LEU A CA 1
ATOM 707 C C . LEU A 1 89 ? -3.528 -6.819 -5.490 1.00 86.69 89 LEU A C 1
ATOM 709 O O . LEU A 1 89 ? -3.234 -5.700 -5.081 1.00 86.69 89 LEU A O 1
ATOM 713 N N . PHE A 1 90 ? -4.780 -7.238 -5.652 1.00 88.88 90 PHE A N 1
ATOM 714 C CA . PHE A 1 90 ? -5.965 -6.414 -5.431 1.00 88.88 90 PHE A CA 1
ATOM 715 C C . PHE A 1 90 ? -6.716 -6.880 -4.189 1.00 88.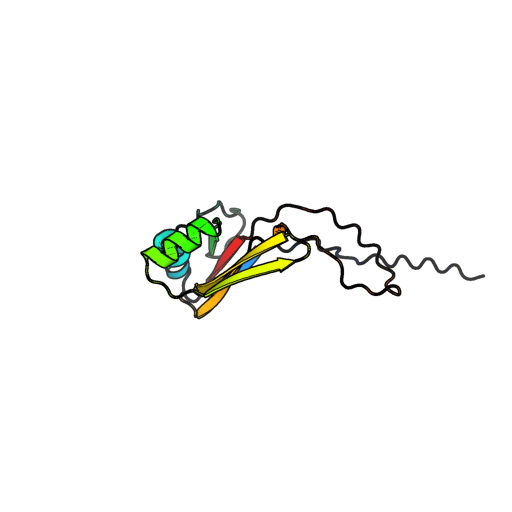88 90 PHE A C 1
ATOM 717 O O . PHE A 1 90 ? -7.025 -8.066 -4.057 1.00 88.88 90 PHE A O 1
ATOM 724 N N . PHE A 1 91 ? -7.062 -5.962 -3.299 1.00 89.19 91 PHE A N 1
ATOM 725 C CA . PHE A 1 91 ? -7.902 -6.236 -2.133 1.00 89.19 91 PHE A CA 1
ATOM 726 C C . PHE A 1 91 ? -8.758 -5.018 -1.798 1.00 89.19 91 PHE A C 1
ATOM 728 O O . PHE A 1 91 ? -8.523 -3.931 -2.315 1.00 89.19 91 PHE A O 1
ATOM 735 N N . HIS A 1 92 ? -9.760 -5.207 -0.942 1.00 86.38 92 HIS A N 1
ATOM 736 C CA . HIS A 1 92 ? -10.547 -4.098 -0.414 1.00 86.38 92 HIS A CA 1
ATOM 737 C C . HIS A 1 92 ? -10.100 -3.753 1.001 1.00 86.38 92 HIS A C 1
ATOM 739 O O . HIS A 1 92 ? -9.859 -4.654 1.811 1.00 86.38 92 HIS A O 1
ATOM 745 N N . ASP A 1 93 ? -10.001 -2.461 1.285 1.00 85.44 93 ASP A N 1
ATOM 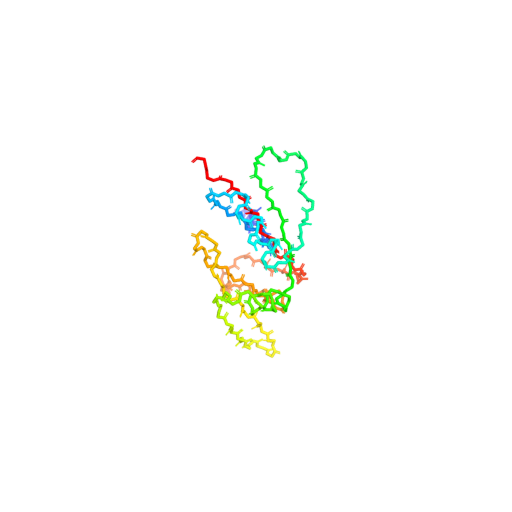746 C CA . ASP A 1 93 ? -9.797 -1.951 2.635 1.00 85.44 93 ASP A CA 1
ATOM 747 C C . ASP A 1 93 ? -11.130 -1.868 3.423 1.00 85.44 93 ASP A C 1
ATOM 749 O O . ASP A 1 93 ? -12.192 -2.197 2.877 1.00 85.44 93 ASP A O 1
ATOM 753 N N . PRO A 1 94 ? -11.116 -1.487 4.717 1.00 80.69 94 PRO A N 1
ATOM 754 C CA . PRO A 1 94 ? -12.321 -1.428 5.547 1.00 80.69 94 PRO A CA 1
ATOM 755 C C . PRO A 1 94 ? -13.378 -0.428 5.072 1.00 80.69 94 PRO A C 1
ATOM 757 O O . PRO A 1 94 ? -14.558 -0.626 5.364 1.00 80.69 94 PRO A O 1
ATOM 760 N N . ASP A 1 95 ? -12.969 0.626 4.364 1.00 80.50 95 ASP A N 1
ATOM 761 C CA . ASP A 1 95 ? -13.863 1.632 3.785 1.00 80.50 95 ASP A CA 1
ATOM 762 C C . ASP A 1 95 ? -14.380 1.202 2.393 1.00 80.50 95 ASP A C 1
ATOM 764 O O . ASP A 1 95 ? -15.235 1.861 1.801 1.00 80.50 95 ASP A O 1
ATOM 768 N N . GLY A 1 96 ? -13.918 0.054 1.885 1.00 83.00 96 GLY A N 1
ATOM 769 C CA . GLY A 1 96 ? -14.341 -0.546 0.623 1.00 83.00 96 GLY A CA 1
ATOM 770 C C . GLY A 1 96 ? -13.501 -0.125 -0.582 1.00 83.00 96 GLY A C 1
ATOM 771 O O . GLY A 1 96 ? -13.783 -0.579 -1.699 1.00 83.00 96 GLY A O 1
ATOM 772 N N . TRP A 1 97 ? -12.453 0.680 -0.390 1.00 82.88 97 TRP A N 1
ATOM 773 C CA . TRP A 1 97 ? -11.546 1.062 -1.466 1.00 82.88 97 TRP A CA 1
ATOM 774 C C . TRP A 1 97 ? -10.826 -0.164 -1.999 1.00 82.88 97 TRP A C 1
ATOM 776 O O . TRP A 1 97 ? -10.276 -0.960 -1.241 1.00 82.88 97 TRP A O 1
ATOM 786 N N . MET A 1 98 ? -10.821 -0.312 -3.320 1.00 84.00 98 MET A N 1
ATOM 787 C CA . MET A 1 98 ? -9.982 -1.304 -3.975 1.00 84.00 98 MET A CA 1
ATOM 788 C C . MET A 1 98 ? -8.550 -0.776 -4.021 1.00 84.00 98 MET A C 1
ATOM 790 O O . MET A 1 98 ? -8.274 0.231 -4.671 1.00 84.00 98 MET A O 1
ATOM 794 N N . ILE A 1 99 ? -7.655 -1.477 -3.340 1.00 85.00 99 ILE A N 1
ATOM 795 C CA . ILE A 1 99 ? -6.228 -1.198 -3.303 1.00 85.00 99 ILE A CA 1
ATOM 796 C C . ILE A 1 99 ? -5.523 -2.194 -4.217 1.00 85.00 99 ILE A C 1
ATOM 798 O O . ILE A 1 99 ? -5.713 -3.404 -4.086 1.00 85.00 99 ILE A O 1
ATOM 802 N N . GLU A 1 100 ? -4.701 -1.677 -5.127 1.00 85.75 100 GLU A N 1
ATOM 803 C CA . GLU A 1 100 ? -3.759 -2.456 -5.928 1.00 85.75 100 GLU A CA 1
ATOM 804 C C . GLU A 1 100 ? -2.341 -2.232 -5.400 1.00 85.75 100 GLU A C 1
ATOM 806 O O . GLU A 1 100 ? -1.913 -1.092 -5.228 1.00 85.75 100 GLU A O 1
ATOM 811 N N . ILE A 1 101 ? -1.596 -3.316 -5.188 1.00 82.62 101 ILE A N 1
ATOM 812 C CA . ILE A 1 101 ? -0.145 -3.267 -4.990 1.00 82.62 101 ILE A CA 1
ATOM 813 C C . ILE A 1 101 ? 0.514 -3.995 -6.163 1.00 82.62 101 ILE A C 1
ATOM 815 O O . ILE A 1 101 ? 0.258 -5.185 -6.369 1.00 82.62 101 ILE A O 1
ATOM 819 N N . CYS A 1 102 ? 1.366 -3.285 -6.914 1.00 82.56 102 CYS A N 1
ATOM 820 C CA . CYS A 1 102 ? 2.112 -3.822 -8.056 1.00 82.56 102 CYS A CA 1
ATOM 821 C C . CYS A 1 102 ? 3.615 -3.543 -7.988 1.00 82.56 102 CYS A C 1
ATOM 823 O O . CYS A 1 102 ? 4.046 -2.545 -7.421 1.00 82.56 102 CYS A O 1
ATOM 825 N N . ASN A 1 103 ? 4.418 -4.418 -8.607 1.00 82.31 103 ASN A N 1
ATOM 826 C CA . ASN A 1 103 ? 5.860 -4.208 -8.849 1.00 82.31 103 ASN A CA 1
ATOM 827 C C . ASN A 1 103 ? 6.109 -3.659 -10.268 1.00 82.31 103 ASN A C 1
ATOM 829 O O . ASN A 1 103 ? 7.109 -3.943 -10.930 1.00 82.31 103 ASN A O 1
ATOM 833 N N . CYS A 1 104 ? 5.136 -2.883 -10.732 1.00 75.56 104 CYS A N 1
ATOM 834 C CA . CYS A 1 104 ? 5.093 -2.158 -11.992 1.00 75.56 104 CYS 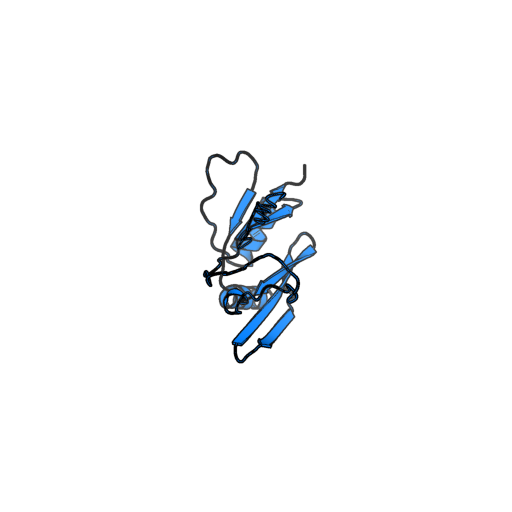A CA 1
ATOM 835 C C . CYS A 1 104 ? 6.208 -1.099 -12.107 1.00 75.56 104 CYS A C 1
ATOM 837 O O . CYS A 1 104 ? 6.489 -0.641 -13.208 1.00 75.56 104 CYS A O 1
ATOM 839 N N . ASP A 1 105 ? 6.905 -0.764 -11.013 1.00 78.44 105 ASP A N 1
ATOM 840 C CA . ASP A 1 105 ? 8.120 0.064 -11.014 1.00 78.44 105 ASP A CA 1
ATOM 841 C C . ASP A 1 105 ? 9.274 -0.554 -11.827 1.00 78.44 105 ASP A C 1
ATOM 843 O O . ASP A 1 105 ? 10.223 0.140 -12.190 1.00 78.44 105 ASP A O 1
ATOM 847 N N . LYS A 1 106 ? 9.183 -1.852 -12.147 1.00 76.62 106 LYS A N 1
ATOM 848 C CA . LYS A 1 106 ? 10.105 -2.549 -13.053 1.00 76.62 106 LYS A CA 1
ATOM 849 C C . LYS A 1 106 ? 9.849 -2.254 -14.531 1.00 76.62 106 LYS A C 1
ATOM 851 O O . LYS A 1 106 ? 10.748 -2.492 -15.336 1.00 76.62 106 LYS A O 1
ATOM 856 N N . LEU A 1 107 ? 8.651 -1.798 -14.903 1.00 77.94 107 LEU A N 1
ATOM 857 C CA . LEU A 1 107 ? 8.321 -1.509 -16.297 1.00 77.94 107 LEU A CA 1
ATOM 858 C C . LEU A 1 107 ? 8.949 -0.180 -16.743 1.00 77.94 107 LEU A C 1
ATOM 860 O O . LEU A 1 107 ? 8.971 0.782 -15.973 1.00 77.94 107 LEU A O 1
ATOM 864 N N . PRO A 1 108 ? 9.434 -0.086 -17.995 1.00 75.31 108 PRO A N 1
ATOM 865 C CA . PRO A 1 108 ? 9.903 1.181 -18.534 1.00 75.31 108 PRO A CA 1
ATOM 866 C C . PRO A 1 108 ? 8.734 2.163 -18.670 1.00 75.31 108 PRO A C 1
ATOM 868 O O . PRO A 1 108 ? 7.713 1.852 -19.283 1.00 75.31 108 PRO A O 1
ATOM 871 N N . VAL A 1 109 ? 8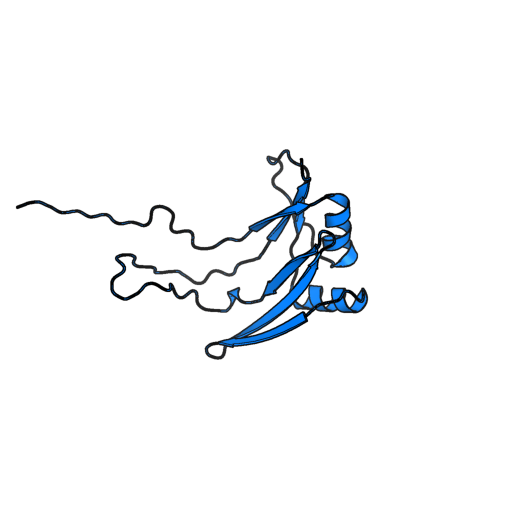.897 3.384 -18.153 1.00 71.00 109 VAL A N 1
ATOM 872 C CA . VAL A 1 109 ? 7.918 4.457 -18.372 1.00 71.00 109 VAL A CA 1
ATOM 873 C C . VAL A 1 109 ? 8.056 4.955 -19.808 1.00 71.00 109 VAL A C 1
ATOM 875 O O . VAL A 1 109 ? 8.968 5.717 -20.129 1.00 71.00 109 VAL A O 1
ATOM 878 N N . VAL A 1 110 ? 7.140 4.529 -20.676 1.00 68.00 110 VAL A N 1
ATOM 879 C CA . VAL A 1 110 ? 7.072 4.982 -22.069 1.00 68.00 110 VAL A CA 1
ATOM 880 C C . VAL A 1 110 ? 5.948 6.017 -22.207 1.00 68.00 110 VAL A C 1
ATOM 882 O O . VAL A 1 110 ? 4.777 5.681 -22.028 1.00 68.00 110 V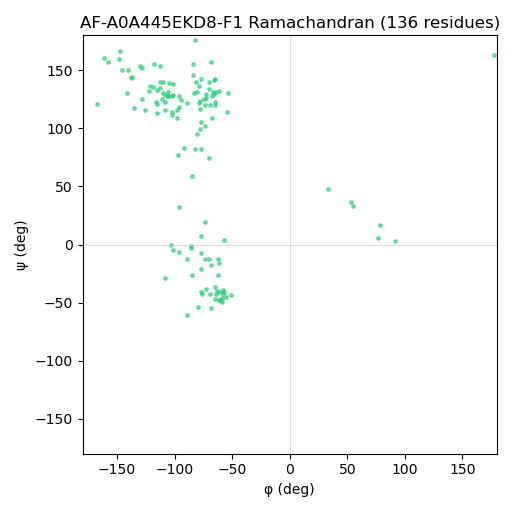AL A O 1
ATOM 885 N N . PRO A 1 111 ? 6.259 7.289 -22.519 1.00 65.12 111 PRO A N 1
ATOM 886 C CA . PRO A 1 111 ? 5.243 8.304 -22.775 1.00 65.12 111 PRO A CA 1
ATOM 887 C C . PRO A 1 111 ? 4.369 7.917 -23.975 1.00 65.12 111 PRO A C 1
ATOM 889 O O . PRO A 1 111 ? 4.890 7.628 -25.048 1.00 65.12 111 PRO A O 1
ATOM 892 N N . LEU A 1 112 ? 3.043 8.015 -23.845 1.00 61.91 112 LEU A N 1
ATOM 893 C CA . LEU A 1 112 ? 2.087 7.747 -24.937 1.00 61.91 112 LEU A CA 1
ATOM 894 C C . LEU A 1 112 ? 2.046 8.853 -26.018 1.00 61.91 112 LEU A C 1
ATOM 896 O O . LEU A 1 112 ? 1.067 8.986 -26.750 1.00 61.91 112 LEU A O 1
ATOM 900 N N . CYS A 1 113 ? 3.074 9.697 -26.103 1.00 60.31 113 CYS A N 1
ATOM 901 C CA . CYS A 1 113 ? 3.098 10.824 -27.027 1.00 60.31 113 CYS A CA 1
ATOM 902 C C . CYS A 1 113 ? 3.346 10.357 -28.471 1.00 60.31 113 CYS A C 1
ATOM 904 O O . CYS A 1 113 ? 4.338 9.694 -28.765 1.00 60.31 113 CYS A O 1
ATOM 906 N N . SER A 1 114 ? 2.447 10.732 -29.386 1.00 51.38 114 SER A N 1
ATOM 907 C CA . SER A 1 114 ? 2.615 10.519 -30.824 1.00 51.38 114 SER A CA 1
ATOM 908 C C . SER A 1 114 ? 3.738 11.396 -31.382 1.00 51.38 114 SER A C 1
ATOM 910 O O . SER A 1 114 ? 4.024 12.463 -30.847 1.00 51.38 114 SER A O 1
ATOM 912 N N . SER A 1 115 ? 4.319 11.007 -32.520 1.00 53.84 115 SER A N 1
ATOM 913 C CA . SER A 1 115 ? 5.415 11.694 -33.237 1.00 53.84 115 SER A CA 1
ATOM 914 C C . SER A 1 115 ? 5.156 13.160 -33.651 1.00 53.84 115 SER A C 1
ATOM 916 O O . SER A 1 115 ? 5.985 13.771 -34.319 1.00 53.84 115 SER A O 1
ATOM 918 N N . SER A 1 116 ? 4.016 13.731 -33.267 1.00 52.91 116 SER A N 1
ATOM 919 C CA . SER A 1 116 ? 3.630 15.137 -33.400 1.00 52.91 116 SER A CA 1
ATOM 920 C C . SER A 1 116 ? 3.729 15.933 -32.086 1.00 52.91 116 SER A C 1
ATOM 922 O O . SER A 1 116 ? 3.427 17.126 -32.077 1.00 52.91 116 SER A O 1
ATOM 924 N N . SER A 1 117 ? 4.128 15.315 -30.969 1.00 50.75 117 SER A N 1
ATOM 925 C CA . SER A 1 117 ? 4.219 15.996 -29.676 1.00 50.75 117 SER A CA 1
ATOM 926 C C . SER A 1 117 ? 5.541 16.767 -29.526 1.00 50.75 117 SER A C 1
ATOM 928 O O . SER A 1 117 ? 6.605 16.170 -29.695 1.00 50.75 117 SER A O 1
ATOM 930 N N . PRO A 1 118 ? 5.521 18.049 -29.124 1.00 48.38 118 PRO A N 1
ATOM 931 C CA . PRO A 1 118 ? 6.732 18.852 -28.931 1.00 48.38 118 PRO A CA 1
ATOM 932 C C . PRO A 1 118 ? 7.487 18.533 -27.624 1.00 48.38 118 PRO A C 1
ATOM 934 O O . PRO A 1 118 ? 8.421 19.247 -27.267 1.00 48.38 118 PRO A O 1
ATOM 937 N N . PHE A 1 119 ? 7.087 17.494 -26.883 1.00 49.69 119 PHE A N 1
ATOM 938 C CA . PHE A 1 119 ? 7.634 17.180 -25.565 1.00 49.69 119 PHE A CA 1
ATOM 939 C C . PHE A 1 119 ? 8.710 16.096 -25.666 1.00 49.69 119 PHE A C 1
ATOM 941 O O . PHE A 1 119 ? 8.416 14.928 -25.909 1.00 49.69 119 PHE A O 1
ATOM 948 N N . ASN A 1 120 ? 9.970 16.486 -25.465 1.00 47.22 120 ASN A N 1
ATOM 949 C CA . ASN A 1 120 ? 11.077 15.544 -25.335 1.00 47.22 120 ASN A CA 1
ATOM 950 C C . ASN A 1 120 ? 11.068 14.941 -23.920 1.00 47.22 120 ASN A C 1
ATOM 952 O O . ASN A 1 120 ? 11.512 15.574 -22.960 1.00 47.22 120 ASN A O 1
ATOM 956 N N . CYS A 1 121 ? 10.524 13.736 -23.782 1.00 49.47 121 CYS A N 1
ATOM 957 C CA . CYS A 1 121 ? 10.377 13.051 -22.502 1.00 49.47 121 CYS A CA 1
ATOM 958 C C . CYS A 1 121 ? 11.528 12.056 -22.281 1.00 49.47 121 CYS A C 1
ATOM 960 O O . CYS A 1 121 ? 11.347 10.850 -22.415 1.00 49.47 121 CYS A O 1
ATOM 962 N N . ASN A 1 122 ? 12.710 12.553 -21.910 1.00 49.03 122 ASN A N 1
ATOM 963 C CA . ASN A 1 122 ? 13.767 11.701 -21.355 1.00 49.03 122 ASN A CA 1
ATOM 964 C C . ASN A 1 122 ? 13.476 11.449 -19.867 1.00 49.03 122 ASN A C 1
ATOM 966 O O . ASN A 1 122 ? 13.805 12.277 -19.013 1.00 49.03 122 ASN A O 1
ATOM 970 N N . ILE A 1 123 ? 12.828 10.323 -19.559 1.00 53.19 123 ILE A N 1
ATOM 971 C CA . ILE A 1 123 ? 12.480 9.927 -18.189 1.00 53.19 123 ILE A CA 1
ATOM 972 C C . ILE A 1 123 ? 13.479 8.855 -17.717 1.00 53.19 123 ILE A C 1
ATOM 974 O O . ILE A 1 123 ? 13.472 7.750 -18.255 1.00 53.19 123 ILE A O 1
ATOM 978 N N . PRO A 1 124 ? 14.367 9.145 -16.746 1.00 48.44 124 PRO A N 1
ATOM 979 C CA . PRO A 1 124 ? 15.201 8.116 -16.131 1.00 48.44 124 PRO A CA 1
ATOM 980 C C . PRO A 1 124 ? 14.350 7.179 -15.258 1.00 48.44 124 PRO A C 1
ATOM 982 O O . PRO A 1 124 ? 13.472 7.645 -14.532 1.00 48.44 124 PRO A O 1
ATOM 985 N N . ASN A 1 125 ? 14.641 5.875 -15.295 1.00 47.41 125 ASN A N 1
ATOM 986 C CA . ASN A 1 125 ? 14.015 4.889 -14.410 1.00 47.41 125 ASN A CA 1
ATOM 987 C C . ASN A 1 125 ? 14.412 5.174 -12.954 1.00 47.41 125 ASN A C 1
ATOM 989 O O . ASN A 1 125 ? 15.595 5.161 -12.616 1.00 47.41 125 ASN A O 1
ATOM 993 N N . HIS A 1 126 ? 13.426 5.428 -12.096 1.00 52.47 126 HIS A N 1
ATOM 994 C CA . HIS A 1 126 ? 13.610 5.606 -10.657 1.00 52.47 126 HIS A CA 1
ATOM 995 C C . HIS A 1 126 ? 12.817 4.523 -9.924 1.00 52.47 126 HIS A C 1
ATOM 997 O O . HIS A 1 126 ? 11.661 4.286 -10.258 1.00 52.47 126 HIS A O 1
ATOM 1003 N N . HIS A 1 127 ? 13.415 3.893 -8.911 1.00 48.25 127 HIS A N 1
ATOM 1004 C CA . HIS A 1 127 ? 12.701 2.959 -8.039 1.00 48.25 127 HIS A CA 1
ATOM 1005 C C . HIS A 1 127 ? 11.697 3.729 -7.173 1.00 48.25 127 HIS A C 1
ATOM 1007 O O . HIS A 1 127 ? 12.089 4.619 -6.412 1.00 48.25 127 HIS A O 1
ATOM 1013 N N . LEU A 1 128 ? 10.410 3.407 -7.302 1.00 50.91 128 LEU A N 1
ATOM 1014 C CA . LEU A 1 128 ? 9.321 4.067 -6.583 1.00 50.91 128 LEU A CA 1
ATOM 1015 C C . LEU A 1 128 ? 8.884 3.190 -5.407 1.00 50.91 128 LEU A C 1
ATOM 1017 O O . LEU A 1 128 ? 8.581 2.016 -5.585 1.00 50.91 128 LEU A O 1
ATOM 1021 N N . HIS A 1 129 ? 8.815 3.771 -4.209 1.00 55.12 129 HIS A N 1
ATOM 1022 C CA . HIS A 1 129 ? 8.099 3.164 -3.088 1.00 55.12 129 HIS A CA 1
ATOM 1023 C C . HIS A 1 129 ? 6.718 3.812 -3.005 1.00 55.12 129 HIS A C 1
ATOM 1025 O O . HIS A 1 129 ? 6.622 5.017 -2.768 1.00 55.12 129 HIS A O 1
ATOM 1031 N N . GLN A 1 130 ? 5.664 3.023 -3.214 1.00 60.25 130 GLN A N 1
ATOM 1032 C CA . GLN A 1 130 ? 4.283 3.472 -3.041 1.00 60.25 130 GLN A CA 1
ATOM 1033 C C . GLN A 1 130 ? 3.981 3.627 -1.545 1.00 60.25 130 GLN A C 1
ATOM 1035 O O . GLN A 1 130 ? 4.267 2.728 -0.752 1.00 60.25 130 GLN A O 1
ATOM 1040 N N . GLN A 1 131 ? 3.430 4.776 -1.156 1.00 61.38 131 GLN A N 1
ATOM 1041 C CA . GLN A 1 131 ? 3.033 5.076 0.221 1.00 61.38 131 GLN A CA 1
ATOM 1042 C C . GLN A 1 131 ? 1.541 5.408 0.270 1.00 61.38 131 GLN A C 1
ATOM 1044 O O . GLN A 1 131 ? 1.050 6.187 -0.551 1.00 61.38 131 GLN A O 1
ATOM 1049 N N . ILE A 1 132 ? 0.839 4.858 1.262 1.00 67.81 132 ILE A N 1
ATOM 1050 C CA . ILE A 1 132 ? -0.564 5.185 1.544 1.00 67.81 132 ILE A CA 1
ATOM 1051 C C . ILE A 1 132 ? -0.620 6.061 2.797 1.00 67.81 132 ILE A C 1
ATOM 1053 O O . ILE A 1 132 ? -0.073 5.694 3.841 1.00 67.81 132 ILE A O 1
ATOM 1057 N N . LEU A 1 133 ? -1.296 7.205 2.686 1.00 70.62 133 LEU A N 1
ATOM 1058 C CA . LEU A 1 133 ? -1.720 8.043 3.806 1.00 70.62 133 LEU A CA 1
ATOM 1059 C C . LEU A 1 133 ? -3.227 7.929 3.976 1.00 70.62 133 LEU A C 1
ATOM 1061 O O . LEU A 1 133 ? -3.968 8.150 3.026 1.00 70.62 133 LEU A O 1
ATOM 1065 N N . THR A 1 134 ? -3.671 7.645 5.192 1.00 74.44 134 THR A N 1
ATOM 1066 C CA . THR A 1 134 ? -5.090 7.706 5.567 1.00 74.44 134 THR A CA 1
ATOM 1067 C C . THR A 1 134 ? -5.352 8.954 6.404 1.00 74.44 134 THR A C 1
ATOM 1069 O O . THR A 1 134 ? -4.509 9.334 7.219 1.00 74.44 134 THR A O 1
ATOM 1072 N N . MET A 1 135 ? -6.476 9.628 6.154 1.00 80.69 135 MET A N 1
ATOM 1073 C CA . MET A 1 135 ? -6.888 10.889 6.789 1.00 80.69 135 MET A CA 1
ATOM 1074 C C . MET A 1 135 ? -8.375 10.826 7.143 1.00 80.69 135 MET A C 1
ATOM 1076 O O . MET A 1 135 ? -9.142 10.250 6.377 1.00 80.69 135 MET A O 1
ATOM 1080 N N . ASP A 1 136 ? -8.808 11.416 8.258 1.00 78.81 136 ASP A N 1
ATOM 1081 C CA . ASP A 1 136 ? -10.237 11.432 8.618 1.00 78.81 136 ASP A CA 1
ATOM 1082 C C . ASP A 1 136 ? -11.074 12.251 7.611 1.00 78.81 136 ASP A C 1
ATOM 1084 O O . ASP A 1 136 ? -10.650 13.313 7.142 1.00 78.81 136 ASP A O 1
ATOM 1088 N N . GLN A 1 137 ? -12.283 11.773 7.295 1.00 73.12 137 GLN A N 1
ATOM 1089 C CA . GLN A 1 137 ? -13.325 12.588 6.662 1.00 73.12 137 GLN A CA 1
ATOM 1090 C C . GLN A 1 137 ? -13.794 13.670 7.650 1.00 73.12 137 GLN A C 1
ATOM 1092 O O . GLN A 1 137 ? -14.130 13.355 8.791 1.00 73.12 137 GLN A O 1
ATOM 1097 N N . GLN A 1 138 ? -13.789 14.935 7.221 1.00 59.03 138 GLN A N 1
ATOM 1098 C CA . GLN A 1 138 ? -14.357 16.052 7.990 1.00 59.03 138 GLN A CA 1
ATOM 1099 C C . GLN A 1 138 ? -15.883 15.981 8.063 1.00 59.03 138 GLN A C 1
ATOM 1101 O O . GLN A 1 138 ? -16.499 15.591 7.044 1.00 59.03 138 GLN A O 1
#

Solvent-accessible surface area (backbone atoms only — not comparable to full-atom values): 8928 Å² total; per-residue (Å²): 140,82,86,80,83,79,83,68,66,73,91,72,74,79,87,75,83,51,67,47,80,42,76,30,96,39,43,68,61,48,45,46,44,46,34,71,58,37,59,28,46,78,48,93,70,69,84,89,59,89,70,69,62,54,39,35,43,78,54,68,69,55,40,53,56,27,33,61,74,70,70,51,75,68,50,78,51,76,47,78,57,97,90,43,76,29,50,37,41,36,34,62,49,98,88,61,52,78,45,77,48,64,56,55,64,75,55,83,85,72,78,90,69,57,101,84,58,86,68,85,81,87,70,79,93,63,90,70,68,69,32,47,33,38,26,57,65,130

Organism: Arachis hypogaea (NCBI:txid3818)

Radius of gyration: 19.47 Å; Cα contacts (8 Å, |Δi|>4): 189; chains: 1; bounding box: 30×54×54 Å

Mean predicted aligned error: 11.84 Å

Secondary structure (DSSP, 8-state):
----------S-------EEEEEES-HHHHHIIIIIIT-PEEEPPPTT--S-EEEEE--HHHHHHHHHHHT--EEEEEEEETTEEEEEEEEE-TT-PEEEEE-GGGS-------TT----------PPPPEEEEEE--

Nearest PDB structures (foldseek):
  4kyh-assembly1_A  TM=5.184E-01  e=3.121E-03  Mus musculus
  7wsz-assembly1_B  TM=5.271E-01  e=7.477E-03  Homo sapiens
  4x2a-assembly1_A  TM=5.280E-01  e=9.017E-03  Mus musculus
  4x2a-assembly1_B  TM=5.291E-01  e=1.396E-02  Mus musculus
  7vq6-assembly1_A  TM=5.176E-01  e=4.569E-02  Gossypium hirsutum

pLDDT: mean 71.99, std 14.85, range [38.34, 93.12]